Protein AF-A0A8J5V230-F1 (afdb_monomer_lite)

Organism: Zizania palustris (NCBI:txid103762)

Secondary structure (DSSP, 8-state):
-TTT-SS--GGG----TT--HHHHHHHHHHHHHHHH-PPPPSSSTTSBTTTS--SSSS-HHHH-HHHHHHBS-SS-BHHHHHHTTTTT--BSS-HHHHHHHHHHHTTPPPPTHHHHTTT--TT-----

Structure (mmCIF, N/CA/C/O backbone):
data_AF-A0A8J5V230-F1
#
_entry.id   AF-A0A8J5V230-F1
#
loop_
_atom_site.group_PDB
_atom_site.id
_atom_site.type_symbol
_atom_site.label_atom_id
_atom_site.label_alt_id
_atom_site.label_comp_id
_atom_site.label_asym_id
_atom_site.label_entity_id
_atom_site.label_seq_id
_atom_site.pdbx_PDB_ins_code
_atom_site.Cartn_x
_atom_site.Cartn_y
_atom_site.Cartn_z
_atom_site.occupancy
_atom_site.B_iso_or_equiv
_atom_site.auth_seq_id
_atom_site.auth_comp_id
_atom_site.auth_asym_id
_atom_site.auth_atom_id
_atom_site.pdbx_PDB_model_num
ATOM 1 N N . MET A 1 1 ? -13.795 0.831 17.280 1.00 58.94 1 MET A N 1
ATOM 2 C CA . MET A 1 1 ? -12.610 0.844 16.376 1.00 58.94 1 MET A CA 1
ATOM 3 C C . MET A 1 1 ? -12.218 2.211 15.798 1.00 58.94 1 MET A C 1
ATOM 5 O O . MET A 1 1 ? -11.052 2.371 15.456 1.00 58.94 1 MET A O 1
ATOM 9 N N . LYS A 1 2 ? -13.110 3.218 15.716 1.00 64.12 2 LYS A N 1
ATOM 10 C CA . LYS A 1 2 ? -12.777 4.550 15.156 1.00 64.12 2 LYS A CA 1
ATOM 11 C C . LYS A 1 2 ? -11.608 5.278 15.851 1.00 64.12 2 LYS A C 1
ATOM 13 O O . LYS A 1 2 ? -11.046 6.180 15.251 1.00 64.12 2 LYS A O 1
ATOM 18 N N . LYS A 1 3 ? -11.225 4.902 17.080 1.00 76.75 3 LYS A N 1
ATOM 19 C CA . LYS A 1 3 ? -10.078 5.488 17.800 1.00 76.75 3 LYS A CA 1
ATOM 20 C C . LYS A 1 3 ? -8.733 5.213 17.107 1.00 76.75 3 LYS A C 1
ATOM 22 O O . LYS A 1 3 ? -7.945 6.138 16.964 1.00 76.75 3 LYS A O 1
ATOM 27 N N . TYR A 1 4 ? -8.515 3.983 16.632 1.00 77.69 4 TYR A N 1
ATOM 28 C CA . TYR A 1 4 ? -7.216 3.529 16.106 1.00 77.69 4 TYR A CA 1
ATOM 29 C C . TYR A 1 4 ? -7.180 3.389 14.572 1.00 77.69 4 TYR A C 1
ATOM 31 O O . TYR A 1 4 ? -6.126 3.517 13.957 1.00 77.69 4 TYR A O 1
ATOM 39 N N . VAL A 1 5 ? -8.343 3.187 13.938 1.00 75.56 5 VAL A N 1
ATOM 40 C CA . VAL A 1 5 ? -8.481 2.860 12.502 1.00 75.56 5 VAL A CA 1
ATOM 41 C C . VAL A 1 5 ? -9.077 4.036 11.709 1.00 75.56 5 VAL A C 1
ATOM 43 O O . VAL A 1 5 ? -10.008 3.868 10.920 1.00 75.56 5 VAL A O 1
ATOM 46 N N . LYS A 1 6 ? -8.630 5.272 11.963 1.00 74.12 6 LYS A N 1
ATOM 47 C CA . LYS A 1 6 ? -9.143 6.446 11.228 1.00 74.12 6 LYS A CA 1
ATOM 48 C C . LYS A 1 6 ? -8.548 6.486 9.822 1.00 74.12 6 LYS A C 1
ATOM 50 O O . LYS A 1 6 ? -7.352 6.719 9.706 1.00 74.12 6 LYS A O 1
ATOM 55 N N . ASN A 1 7 ? -9.380 6.264 8.799 1.00 73.25 7 ASN A N 1
ATOM 56 C CA . ASN A 1 7 ? -9.068 6.378 7.360 1.00 73.25 7 ASN A CA 1
ATOM 57 C C . ASN A 1 7 ? -7.738 5.743 6.924 1.00 73.25 7 ASN A C 1
ATOM 59 O O . ASN A 1 7 ? -7.086 6.216 6.001 1.00 73.25 7 ASN A O 1
ATOM 63 N N . LYS A 1 8 ? -7.332 4.674 7.608 1.00 81.94 8 LYS A N 1
ATOM 64 C CA . LYS A 1 8 ? -6.093 3.952 7.342 1.00 81.94 8 LYS A CA 1
ATOM 65 C C . LYS A 1 8 ? -6.409 2.523 6.966 1.00 81.94 8 LYS A C 1
ATOM 67 O O . LYS A 1 8 ? -7.303 1.899 7.544 1.00 81.94 8 LYS A O 1
ATOM 72 N N . THR A 1 9 ? -5.637 2.012 6.023 1.00 84.56 9 THR A N 1
ATOM 73 C CA . THR A 1 9 ? -5.592 0.584 5.716 1.00 84.56 9 THR A CA 1
ATOM 74 C C . THR A 1 9 ? -4.911 -0.170 6.849 1.00 84.56 9 THR A C 1
ATOM 76 O O . THR A 1 9 ? -4.144 0.404 7.630 1.00 84.56 9 THR A O 1
ATOM 79 N N . LEU A 1 10 ? -5.147 -1.480 6.924 1.00 83.56 10 LEU A N 1
ATOM 80 C CA . LEU A 1 10 ? -4.450 -2.332 7.883 1.00 83.56 10 LEU A CA 1
ATOM 81 C C . LEU A 1 10 ? -2.932 -2.218 7.739 1.00 83.56 10 LEU A C 1
ATOM 83 O O . LEU A 1 10 ? -2.231 -2.122 8.746 1.00 83.56 10 LEU A O 1
ATOM 87 N N . ALA A 1 11 ? -2.428 -2.127 6.508 1.00 84.81 11 ALA A N 1
ATOM 88 C CA . ALA A 1 11 ? -1.014 -1.923 6.228 1.00 84.81 11 ALA A CA 1
ATOM 89 C C . ALA A 1 11 ? -0.434 -0.648 6.871 1.00 84.81 11 ALA A C 1
ATOM 91 O O . ALA A 1 11 ? 0.679 -0.700 7.390 1.00 84.81 11 ALA A O 1
ATOM 92 N N . GLN A 1 12 ? -1.196 0.447 6.930 1.00 86.06 12 GLN A N 1
ATOM 93 C CA . GLN A 1 12 ? -0.759 1.753 7.453 1.00 86.06 12 GLN A CA 1
ATOM 94 C C . GLN A 1 12 ? -0.892 1.915 8.975 1.00 86.06 12 GLN A C 1
ATOM 96 O O . GLN A 1 12 ? -0.462 2.928 9.528 1.00 86.06 12 GLN A O 1
ATOM 101 N N . MET A 1 13 ? -1.548 0.977 9.662 1.00 85.88 13 MET A N 1
ATOM 102 C CA . MET A 1 13 ? -1.729 1.066 11.112 1.00 85.88 13 MET A CA 1
ATOM 103 C C . MET A 1 13 ? -0.440 0.747 11.861 1.00 85.88 13 MET A C 1
ATOM 105 O O . MET A 1 13 ? 0.209 -0.247 11.560 1.00 85.88 13 MET A O 1
ATOM 109 N N . ASP A 1 14 ? -0.103 1.552 12.858 1.00 85.38 14 ASP A N 1
ATOM 110 C CA . ASP A 1 14 ? 1.028 1.297 13.746 1.00 85.38 14 ASP A CA 1
ATOM 111 C C . ASP A 1 14 ? 0.657 1.707 15.173 1.00 85.38 14 ASP A C 1
ATOM 113 O O . ASP A 1 14 ? -0.327 2.428 15.386 1.00 85.38 14 ASP A O 1
ATOM 117 N N . SER A 1 15 ? 1.425 1.224 16.142 1.00 86.44 15 SER A N 1
ATOM 118 C CA . SER A 1 15 ? 1.325 1.645 17.532 1.00 86.44 15 SER A CA 1
ATOM 119 C C . SER A 1 15 ? 2.056 2.966 17.758 1.00 86.44 15 SER A C 1
ATOM 121 O O . SER A 1 15 ? 3.088 3.240 17.148 1.00 86.44 15 SER A O 1
ATOM 123 N N . LYS A 1 16 ? 1.519 3.791 18.649 1.00 85.81 16 LYS A N 1
ATOM 124 C CA . LYS A 1 16 ? 2.075 5.082 19.050 1.00 85.81 16 LYS A CA 1
ATOM 125 C C . LYS A 1 16 ? 2.247 5.155 20.562 1.00 85.81 16 LYS A C 1
ATOM 127 O O . LYS A 1 16 ? 1.613 4.418 21.321 1.00 85.81 16 LYS A O 1
ATOM 132 N N . ASN A 1 17 ? 3.076 6.094 21.007 1.00 81.00 17 ASN A N 1
ATOM 133 C CA . ASN A 1 17 ? 3.188 6.425 22.425 1.00 81.00 17 ASN A CA 1
ATOM 134 C C . ASN A 1 17 ? 1.825 6.913 22.945 1.00 81.00 17 ASN A C 1
ATOM 136 O O . ASN A 1 17 ? 1.182 7.749 22.313 1.00 81.00 17 ASN A O 1
ATOM 140 N N . GLY A 1 18 ? 1.373 6.348 24.068 1.00 83.75 18 GLY A N 1
ATOM 141 C CA . GLY A 1 18 ? 0.041 6.603 24.632 1.00 83.75 18 GLY A CA 1
ATOM 142 C C . GLY A 1 18 ? -1.076 5.674 24.131 1.00 83.75 18 GLY A C 1
ATOM 143 O O . GLY A 1 18 ? -2.202 5.767 24.622 1.00 83.75 18 GLY A O 1
ATOM 144 N N . ASP A 1 19 ? -0.799 4.750 23.203 1.00 88.31 19 ASP A N 1
ATOM 145 C CA . ASP A 1 19 ? -1.764 3.704 22.852 1.00 88.31 19 ASP A 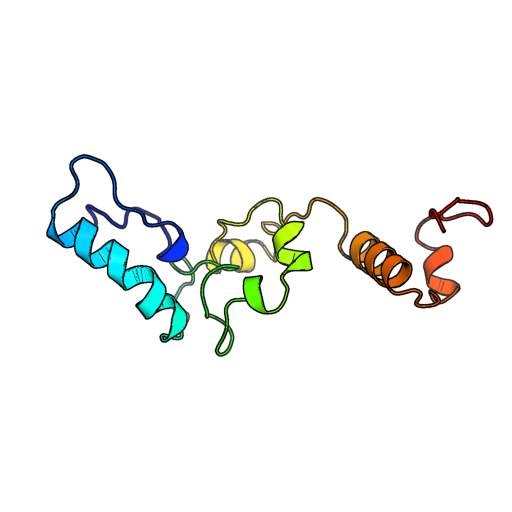CA 1
ATOM 146 C C . ASP A 1 19 ? -1.931 2.680 23.982 1.00 88.31 19 ASP A C 1
ATOM 148 O O . ASP A 1 19 ? -1.018 2.416 24.768 1.00 88.31 19 ASP A O 1
ATOM 152 N N . SER A 1 20 ? -3.112 2.055 24.039 1.00 91.19 20 SER A N 1
ATOM 153 C CA . SER A 1 20 ? -3.398 1.036 25.048 1.00 91.19 20 SER A CA 1
ATOM 154 C C . SER A 1 20 ? -2.480 -0.175 24.879 1.00 91.19 20 SER A C 1
ATOM 156 O O . SER A 1 20 ? -2.106 -0.543 23.762 1.00 91.19 20 SER A O 1
ATOM 158 N N . GLN A 1 21 ? -2.157 -0.840 25.991 1.00 91.12 21 GLN A N 1
ATOM 159 C CA . GLN A 1 21 ? -1.346 -2.064 25.974 1.00 91.12 21 GLN A CA 1
ATOM 160 C C . GLN A 1 21 ? -1.949 -3.126 25.040 1.00 91.12 21 GLN A C 1
ATOM 162 O O . GLN A 1 21 ? -1.229 -3.750 24.262 1.00 91.12 21 GLN A O 1
ATOM 167 N N . PHE A 1 22 ? -3.282 -3.235 25.028 1.00 89.62 22 PHE A N 1
ATOM 168 C CA . PHE A 1 22 ? -4.024 -4.079 24.094 1.00 89.62 22 PHE A CA 1
ATOM 169 C C . PHE A 1 22 ? -3.753 -3.731 22.621 1.00 89.62 22 PHE A C 1
ATOM 171 O O . PHE A 1 22 ? -3.476 -4.622 21.821 1.00 89.62 22 PHE A O 1
ATOM 178 N N . TRP A 1 23 ? -3.790 -2.448 22.240 1.00 89.88 23 TRP A N 1
ATOM 179 C CA . TRP A 1 23 ? -3.535 -2.045 20.853 1.00 89.88 23 TRP A CA 1
ATOM 180 C C . TRP A 1 23 ? -2.096 -2.339 20.430 1.00 89.88 23 TRP A C 1
ATOM 182 O O . TRP A 1 23 ? -1.859 -2.851 19.337 1.00 89.88 23 TRP A O 1
ATOM 192 N N . ARG A 1 24 ? -1.133 -2.085 21.321 1.00 90.19 24 ARG A N 1
ATOM 193 C CA . ARG A 1 24 ? 0.281 -2.409 21.086 1.00 90.19 24 ARG A CA 1
ATOM 194 C C . ARG A 1 24 ? 0.475 -3.907 20.868 1.00 90.19 24 ARG A C 1
ATOM 196 O O . ARG A 1 24 ? 1.189 -4.300 19.950 1.00 90.19 24 ARG A O 1
ATOM 203 N N . PHE A 1 25 ? -0.187 -4.739 21.669 1.00 91.62 25 PHE A N 1
ATOM 204 C CA . PHE A 1 25 ? -0.182 -6.187 21.484 1.00 91.62 25 PHE A CA 1
ATOM 205 C C . PHE A 1 25 ? -0.807 -6.595 20.143 1.00 91.62 25 PHE A C 1
ATOM 207 O O . PHE A 1 25 ? -0.203 -7.350 19.386 1.00 91.62 25 PHE A O 1
ATOM 214 N N . LEU A 1 26 ? -1.959 -6.026 19.786 1.00 90.88 26 LEU A N 1
ATOM 215 C CA . LEU A 1 2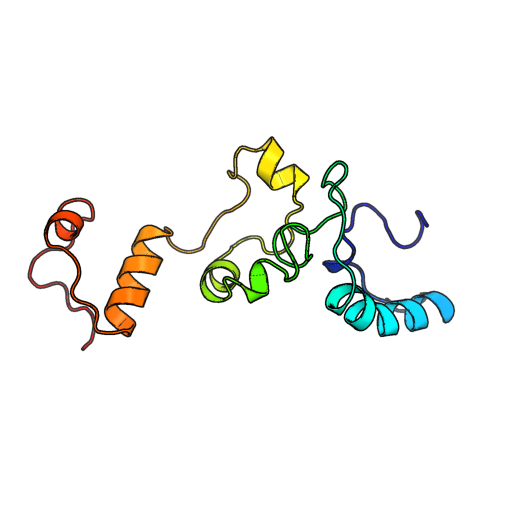6 ? -2.606 -6.298 18.503 1.00 90.88 26 LEU A CA 1
ATOM 216 C C . LEU A 1 26 ? -1.712 -5.922 17.307 1.00 90.88 26 LEU A C 1
ATOM 218 O O . LEU A 1 26 ? -1.649 -6.660 16.323 1.00 90.88 26 LEU A O 1
ATOM 222 N N . MET A 1 27 ? -0.968 -4.815 17.391 1.00 91.25 27 MET A N 1
ATOM 223 C CA . MET A 1 27 ? -0.011 -4.420 16.350 1.00 91.25 27 MET A CA 1
ATOM 224 C C . MET A 1 27 ? 1.169 -5.391 16.214 1.00 91.25 27 MET A C 1
ATOM 226 O O . MET A 1 27 ? 1.683 -5.541 15.108 1.00 91.25 27 MET A O 1
ATOM 230 N N . LYS A 1 28 ? 1.540 -6.133 17.266 1.00 90.25 28 LYS A N 1
ATOM 231 C CA . LYS A 1 28 ? 2.517 -7.234 17.152 1.00 90.25 28 LYS A CA 1
ATOM 232 C C . LYS A 1 28 ? 1.969 -8.432 16.371 1.00 90.25 28 LYS A C 1
ATOM 234 O O . LYS A 1 28 ? 2.738 -9.120 15.710 1.00 90.25 28 LYS A O 1
ATOM 239 N N . ILE A 1 29 ? 0.656 -8.670 16.410 1.00 89.94 29 ILE A N 1
ATOM 240 C CA . ILE A 1 29 ? -0.006 -9.769 15.681 1.00 89.94 29 ILE A CA 1
ATOM 241 C C . ILE A 1 29 ? -0.268 -9.400 14.213 1.00 89.94 29 ILE A C 1
ATOM 243 O O . ILE A 1 29 ? -0.311 -10.274 13.345 1.00 89.94 29 ILE A O 1
ATOM 247 N N . LYS A 1 30 ? -0.401 -8.105 13.901 1.00 89.31 30 LYS A N 1
ATOM 248 C CA . LYS A 1 30 ? -0.688 -7.593 12.550 1.00 89.31 30 LYS A CA 1
ATOM 249 C C . LYS A 1 30 ? 0.152 -8.243 11.426 1.00 89.31 30 LYS A C 1
ATOM 251 O O . LYS A 1 30 ? -0.449 -8.571 10.400 1.00 89.31 30 LYS A O 1
ATOM 256 N N . PRO A 1 31 ? 1.484 -8.438 11.541 1.00 87.06 31 PRO A N 1
ATOM 257 C CA . PRO A 1 31 ? 2.274 -9.074 10.483 1.00 87.06 31 PRO A CA 1
ATOM 258 C C . PRO A 1 31 ? 1.858 -10.523 10.205 1.00 87.06 31 PRO A C 1
ATOM 260 O O . PRO A 1 31 ? 1.800 -10.919 9.044 1.00 87.06 31 PRO A O 1
ATOM 263 N N . LEU A 1 32 ? 1.520 -11.293 11.248 1.00 87.06 32 LEU A N 1
ATOM 264 C CA . LEU A 1 32 ? 1.043 -12.673 11.111 1.00 87.06 32 LEU A CA 1
ATOM 265 C C . LEU A 1 32 ? -0.309 -12.701 10.402 1.00 87.06 32 LEU A C 1
ATOM 267 O O . LEU A 1 32 ? -0.463 -13.399 9.404 1.00 8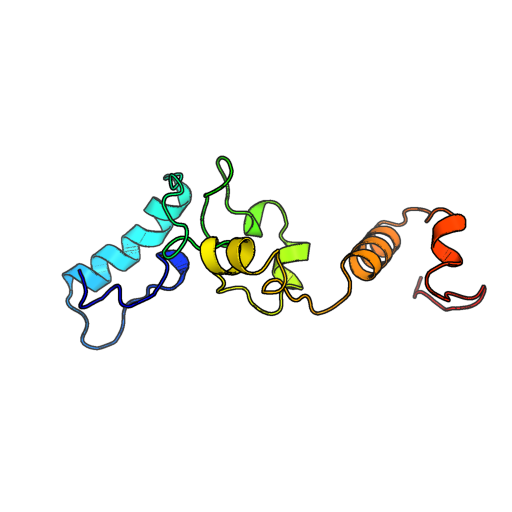7.06 32 LEU A O 1
ATOM 271 N N . TYR A 1 33 ? -1.252 -11.867 10.844 1.00 85.62 33 TYR A N 1
ATOM 272 C CA . TYR A 1 33 ? -2.555 -11.748 10.192 1.00 85.62 33 TYR A CA 1
ATOM 273 C C . TYR A 1 33 ? -2.410 -11.414 8.699 1.00 85.62 33 TYR A C 1
ATOM 275 O O . TYR A 1 33 ? -2.985 -12.083 7.851 1.00 85.62 33 TYR A O 1
ATOM 283 N N . ARG A 1 34 ? -1.572 -10.430 8.348 1.00 83.94 34 ARG A N 1
ATOM 284 C CA . ARG A 1 34 ? -1.360 -10.032 6.943 1.00 83.94 34 ARG A CA 1
ATOM 285 C C . ARG A 1 34 ? -0.650 -11.093 6.102 1.00 83.94 34 ARG A C 1
ATOM 287 O O . ARG A 1 34 ? -0.783 -11.074 4.884 1.00 83.94 34 ARG A O 1
ATOM 294 N N . LYS A 1 35 ? 0.115 -11.991 6.726 1.00 81.31 35 LYS A N 1
ATOM 295 C CA . LYS A 1 35 ? 0.803 -13.087 6.035 1.00 81.31 35 LYS A CA 1
ATOM 296 C C . LYS A 1 35 ? -0.139 -14.248 5.713 1.00 81.31 35 LYS A C 1
ATOM 298 O O . LYS A 1 35 ? 0.029 -14.870 4.670 1.00 81.31 35 LYS A O 1
ATOM 303 N N . PHE A 1 36 ? -1.091 -14.541 6.598 1.00 81.75 36 PHE A N 1
ATOM 304 C CA . PHE A 1 36 ? -1.925 -15.744 6.507 1.00 81.75 36 PHE A CA 1
ATOM 305 C C . PHE A 1 36 ? -3.372 -15.482 6.083 1.00 81.75 36 PHE A C 1
ATOM 307 O O . PHE A 1 36 ? -4.067 -16.420 5.701 1.00 81.75 36 PHE A O 1
ATOM 314 N N . CYS A 1 37 ? -3.837 -14.233 6.113 1.00 81.44 37 CYS A N 1
ATOM 315 C CA . CYS A 1 37 ? -5.199 -13.887 5.726 1.00 81.44 37 CYS A CA 1
ATOM 316 C C . CYS A 1 37 ? -5.241 -13.205 4.355 1.00 81.44 37 CYS A C 1
ATOM 318 O O . CYS A 1 37 ? -4.537 -12.226 4.103 1.00 81.44 37 CYS A O 1
ATOM 320 N N . VAL A 1 38 ? -6.132 -13.694 3.491 1.00 76.56 38 VAL A N 1
ATOM 321 C CA . VAL A 1 38 ? -6.513 -13.024 2.243 1.00 76.56 38 VAL A CA 1
ATOM 322 C C . VAL A 1 38 ? -7.697 -12.113 2.539 1.00 76.56 38 VAL A C 1
ATOM 324 O O . VAL A 1 38 ? -8.689 -12.537 3.135 1.00 76.56 38 VAL A O 1
ATOM 327 N N . LEU A 1 39 ? -7.596 -10.846 2.148 1.00 79.56 39 LEU A N 1
ATOM 328 C CA . LEU A 1 39 ? -8.669 -9.885 2.359 1.00 79.56 39 LEU A CA 1
ATOM 329 C C . LEU A 1 39 ? -9.657 -9.971 1.199 1.00 79.56 39 LEU A C 1
ATOM 331 O O . LEU A 1 39 ? -9.320 -9.653 0.061 1.00 79.56 39 LEU A O 1
ATOM 335 N N . LYS A 1 40 ? -10.906 -10.339 1.499 1.00 79.81 40 LYS A N 1
ATOM 336 C CA . LYS A 1 40 ? -11.999 -10.205 0.534 1.00 79.81 40 LYS A CA 1
ATOM 337 C C . LYS A 1 40 ? -12.269 -8.720 0.302 1.00 79.81 40 LYS A C 1
ATOM 339 O O . LYS A 1 40 ? -12.571 -7.977 1.238 1.00 79.81 40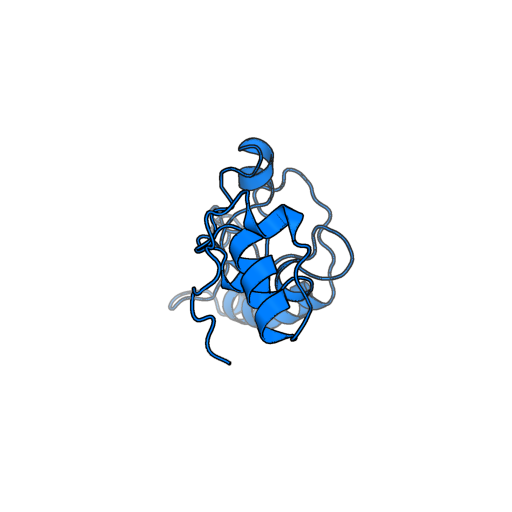 LYS A O 1
ATOM 344 N N . ILE A 1 41 ? -12.136 -8.287 -0.945 1.00 78.38 41 ILE A N 1
ATOM 345 C CA . ILE A 1 41 ? -12.360 -6.896 -1.335 1.00 78.38 41 ILE A CA 1
ATOM 346 C C . ILE A 1 41 ? -13.847 -6.581 -1.191 1.00 78.38 41 ILE A C 1
ATOM 348 O O . ILE A 1 41 ? -14.686 -7.198 -1.840 1.00 78.38 41 ILE A O 1
ATOM 352 N N . GLY A 1 42 ? -14.161 -5.634 -0.307 1.00 82.69 42 GLY A N 1
ATOM 353 C CA . GLY A 1 42 ? -15.446 -4.937 -0.299 1.00 82.69 42 GLY A CA 1
ATOM 354 C C . GLY A 1 42 ? -15.349 -3.676 -1.156 1.00 82.69 42 GLY A C 1
ATOM 355 O O . GLY A 1 42 ? -14.979 -3.726 -2.319 1.00 82.69 42 GLY A O 1
ATOM 356 N N . ASN A 1 43 ? -15.570 -2.509 -0.552 1.00 83.69 43 ASN A N 1
ATOM 357 C CA . ASN A 1 43 ? -15.446 -1.216 -1.238 1.00 83.69 43 ASN A CA 1
ATOM 358 C C . ASN A 1 43 ? -14.000 -0.724 -1.457 1.00 83.69 43 ASN A C 1
ATOM 360 O O . ASN A 1 43 ? -13.814 0.433 -1.807 1.00 83.69 43 ASN A O 1
ATOM 364 N N . GLY A 1 44 ? -12.976 -1.524 -1.142 1.00 86.19 44 GLY A N 1
ATOM 365 C CA . GLY A 1 44 ? -11.559 -1.189 -1.355 1.00 86.19 44 GLY A CA 1
ATOM 366 C C . GLY A 1 44 ? -10.964 -0.048 -0.508 1.00 86.19 44 GLY A C 1
ATOM 367 O O . GLY A 1 44 ? -9.743 0.084 -0.460 1.00 86.19 44 GLY A O 1
ATOM 368 N N . LYS A 1 45 ? -11.766 0.748 0.216 1.00 88.69 45 LYS A N 1
ATOM 369 C CA . LYS A 1 45 ? -11.314 1.967 0.930 1.00 88.69 45 LYS A CA 1
ATOM 370 C C . LYS A 1 45 ? -10.409 1.704 2.138 1.00 88.69 45 LYS A C 1
ATOM 372 O O . LYS A 1 45 ? -9.771 2.619 2.647 1.00 88.69 45 LYS A O 1
ATOM 377 N N . LYS A 1 46 ? -10.372 0.468 2.643 1.00 87.56 46 LYS A N 1
ATOM 378 C CA . LYS A 1 46 ? -9.536 0.052 3.791 1.00 87.56 46 LYS A CA 1
ATOM 379 C C . LYS A 1 46 ? -8.505 -1.016 3.432 1.00 87.56 46 LYS A C 1
ATOM 381 O O . LYS A 1 46 ? -7.868 -1.573 4.325 1.00 87.56 46 LYS A O 1
ATOM 386 N N . THR A 1 47 ? -8.324 -1.261 2.142 1.00 89.81 47 THR A N 1
ATOM 387 C CA . THR A 1 47 ? -7.432 -2.287 1.613 1.00 89.81 47 THR A CA 1
ATOM 388 C C . THR A 1 47 ? -6.316 -1.597 0.848 1.00 89.81 47 THR A C 1
ATOM 390 O O . THR A 1 47 ? -6.587 -0.812 -0.059 1.00 89.81 47 THR A O 1
ATOM 393 N N . SER A 1 48 ? -5.065 -1.841 1.228 1.00 91.69 48 SER A N 1
ATOM 394 C CA . SER A 1 48 ? -3.912 -1.291 0.518 1.00 91.69 48 SER A CA 1
ATOM 395 C C . SER A 1 48 ? -3.720 -2.004 -0.814 1.00 91.69 48 SER A C 1
ATOM 397 O O . SER A 1 48 ? -3.677 -3.231 -0.860 1.00 91.69 48 SER A O 1
ATOM 399 N N . PHE A 1 49 ? -3.534 -1.235 -1.885 1.00 91.56 49 PHE A N 1
ATOM 400 C CA . PHE A 1 49 ? -3.296 -1.789 -3.216 1.00 91.56 49 PHE A CA 1
ATOM 401 C C . PHE A 1 49 ? -2.008 -2.626 -3.274 1.00 91.56 49 PHE A C 1
ATOM 403 O O . PHE A 1 49 ? -1.983 -3.714 -3.838 1.00 91.56 49 PHE A O 1
ATOM 410 N N . TRP A 1 50 ? -0.926 -2.143 -2.666 1.00 92.69 50 TRP A N 1
ATOM 411 C CA . TRP A 1 50 ? 0.374 -2.814 -2.738 1.00 92.69 50 TRP A CA 1
ATOM 412 C C . TRP A 1 50 ? 0.572 -3.858 -1.650 1.00 92.69 50 TRP A C 1
ATOM 414 O O . TRP A 1 50 ? 1.157 -4.917 -1.880 1.00 92.69 50 TRP A O 1
ATOM 424 N N . LEU A 1 51 ? 0.144 -3.513 -0.441 1.00 91.31 51 LEU A N 1
ATOM 425 C CA . LEU A 1 51 ? 0.624 -4.152 0.772 1.00 91.31 51 LEU A CA 1
ATOM 426 C C . LEU A 1 51 ? -0.321 -5.245 1.275 1.00 91.31 51 LEU A C 1
ATOM 428 O O . LEU A 1 51 ? 0.110 -6.094 2.052 1.00 91.31 51 LEU A O 1
ATOM 432 N N . ASP A 1 52 ? -1.574 -5.266 0.838 1.00 90.31 52 ASP A N 1
ATOM 433 C CA . ASP A 1 52 ? -2.535 -6.273 1.268 1.00 90.31 52 ASP A CA 1
ATOM 434 C C . ASP A 1 52 ? -2.747 -7.357 0.194 1.00 90.31 52 ASP A C 1
ATOM 436 O O . ASP A 1 52 ? -2.663 -7.093 -1.005 1.00 90.31 52 ASP A O 1
ATOM 440 N N . SER A 1 53 ? -3.017 -8.596 0.618 1.00 88.50 53 SER A N 1
ATOM 441 C CA . SER A 1 53 ? -3.398 -9.700 -0.277 1.00 88.50 53 SER A CA 1
ATOM 442 C C . SER A 1 53 ? -4.876 -9.575 -0.635 1.00 88.50 53 SER A C 1
ATOM 444 O O . SER A 1 53 ? -5.725 -10.218 -0.020 1.00 88.50 53 SER A O 1
ATOM 446 N N . TRP A 1 54 ? -5.184 -8.679 -1.569 1.00 87.81 54 TRP A N 1
ATOM 447 C CA . TRP A 1 54 ? -6.549 -8.465 -2.055 1.00 87.81 54 TRP A CA 1
ATOM 448 C C . TRP A 1 54 ? -6.811 -9.219 -3.364 1.00 87.81 54 TRP A C 1
ATOM 450 O O . TRP A 1 54 ? -7.904 -9.738 -3.562 1.00 87.81 54 TRP A O 1
ATOM 460 N N . ILE A 1 55 ? -5.787 -9.380 -4.208 1.00 85.81 55 ILE A N 1
ATOM 461 C CA . ILE A 1 55 ? -5.836 -10.212 -5.413 1.00 85.81 55 I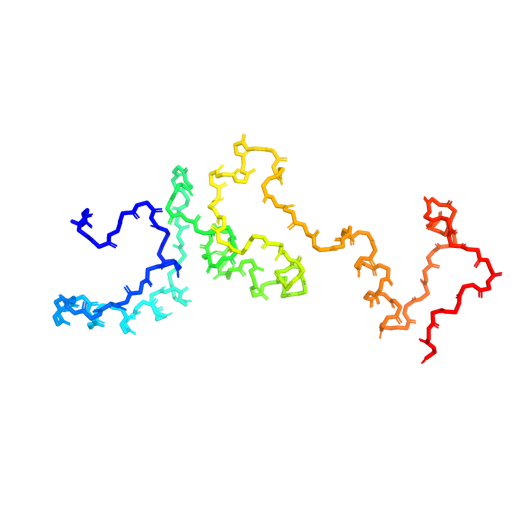LE A CA 1
ATOM 462 C C . ILE A 1 55 ? -4.929 -11.442 -5.261 1.00 85.81 55 ILE A C 1
ATOM 464 O O . ILE A 1 55 ? -3.703 -11.345 -5.219 1.00 85.81 55 ILE A O 1
ATOM 468 N N . GLY A 1 56 ? -5.543 -12.622 -5.163 1.00 84.31 56 GLY A N 1
ATOM 469 C CA . GLY A 1 56 ? -4.834 -13.880 -4.915 1.00 84.31 56 GLY A CA 1
ATOM 470 C C . GLY A 1 56 ? -4.271 -14.002 -3.492 1.00 84.31 56 GLY A C 1
ATOM 471 O O . GLY A 1 56 ? -4.708 -13.330 -2.563 1.00 84.31 56 GLY A O 1
ATOM 472 N N . ALA A 1 57 ? -3.297 -14.899 -3.313 1.00 83.69 57 ALA A N 1
ATOM 473 C CA . ALA A 1 57 ? -2.799 -15.280 -1.986 1.00 83.69 57 ALA A CA 1
ATOM 474 C C . ALA A 1 57 ? -1.692 -14.369 -1.419 1.00 83.69 57 ALA A C 1
ATOM 476 O O . ALA A 1 57 ? -1.397 -14.432 -0.226 1.00 83.69 57 ALA A O 1
ATOM 477 N N . ARG A 1 58 ? -1.038 -13.549 -2.252 1.00 86.50 58 ARG A N 1
ATOM 478 C CA . ARG A 1 58 ? 0.115 -12.722 -1.853 1.00 86.50 58 ARG A CA 1
ATOM 479 C C . ARG A 1 58 ? -0.104 -11.251 -2.218 1.00 86.50 58 ARG A C 1
ATOM 481 O O . ARG A 1 58 ? -0.720 -10.990 -3.250 1.00 86.50 58 ARG A O 1
ATOM 488 N N . PRO A 1 59 ? 0.460 -10.297 -1.455 1.00 89.75 59 PRO A N 1
ATOM 489 C CA . PRO A 1 59 ? 0.373 -8.883 -1.801 1.00 89.75 59 PRO A CA 1
ATOM 490 C C . PRO A 1 59 ? 1.083 -8.575 -3.120 1.00 89.75 59 PRO A C 1
ATOM 492 O O . PRO A 1 59 ? 2.115 -9.179 -3.439 1.00 89.75 59 PRO A O 1
ATOM 495 N N . LEU A 1 60 ? 0.592 -7.572 -3.849 1.00 89.75 60 LEU A N 1
ATOM 496 C CA . LEU A 1 60 ? 1.191 -7.146 -5.117 1.00 89.75 60 LEU A CA 1
ATOM 497 C C . LEU A 1 60 ? 2.639 -6.670 -4.957 1.00 89.75 60 LEU A C 1
ATOM 499 O O . LEU A 1 60 ? 3.452 -6.935 -5.835 1.00 89.75 60 LEU A O 1
ATOM 503 N N . ALA A 1 61 ? 2.993 -6.058 -3.823 1.00 90.19 61 ALA A N 1
ATOM 504 C CA . ALA A 1 61 ? 4.371 -5.658 -3.531 1.00 90.19 61 ALA A CA 1
ATOM 505 C C . ALA A 1 61 ? 5.349 -6.842 -3.459 1.00 90.19 61 ALA A C 1
ATOM 507 O O . ALA A 1 61 ? 6.527 -6.680 -3.755 1.00 90.19 61 ALA A O 1
ATOM 508 N N . HIS A 1 62 ? 4.875 -8.033 -3.078 1.00 89.25 62 HIS A N 1
ATOM 509 C CA . HIS A 1 62 ? 5.696 -9.245 -3.077 1.00 89.25 62 HIS A CA 1
ATOM 510 C C . HIS A 1 62 ? 5.750 -9.864 -4.478 1.00 89.25 62 HIS A C 1
ATOM 512 O O . HIS A 1 62 ? 6.801 -10.318 -4.912 1.00 89.25 62 HIS A O 1
ATOM 518 N N . LYS A 1 63 ? 4.631 -9.868 -5.211 1.00 88.44 63 LYS A N 1
ATOM 519 C CA . LYS A 1 63 ? 4.590 -10.428 -6.570 1.00 88.44 63 LYS A CA 1
ATOM 520 C C . LYS A 1 63 ? 5.378 -9.583 -7.583 1.00 88.44 63 LYS A C 1
ATOM 522 O O . LYS A 1 63 ? 5.981 -10.142 -8.491 1.00 88.44 63 LYS A O 1
ATOM 527 N N . TYR A 1 64 ? 5.391 -8.262 -7.408 1.00 87.12 64 TYR A N 1
ATOM 528 C CA . TYR A 1 64 ? 6.033 -7.295 -8.301 1.00 87.12 64 TYR A CA 1
ATOM 529 C C . TYR A 1 64 ? 6.913 -6.307 -7.507 1.00 87.12 64 TYR A C 1
ATOM 531 O O . TYR A 1 64 ? 6.583 -5.119 -7.414 1.00 87.12 64 TYR A O 1
ATOM 539 N N . PRO A 1 65 ? 8.031 -6.772 -6.916 1.00 87.81 65 PRO A N 1
ATOM 540 C CA . PRO A 1 65 ? 8.862 -5.954 -6.029 1.00 87.81 65 PRO A CA 1
ATOM 541 C C . PRO A 1 65 ? 9.497 -4.760 -6.750 1.00 87.81 65 PRO A C 1
ATOM 543 O O . PRO A 1 65 ? 9.527 -3.661 -6.197 1.00 87.81 65 PRO A O 1
ATOM 546 N N . ASP A 1 66 ? 9.920 -4.941 -8.004 1.00 83.25 66 ASP A N 1
ATOM 547 C CA . ASP A 1 66 ? 10.504 -3.873 -8.823 1.00 83.25 66 ASP A CA 1
ATOM 548 C C . ASP A 1 66 ? 9.490 -2.756 -9.095 1.00 83.25 66 ASP A C 1
ATOM 550 O O . ASP A 1 66 ? 9.796 -1.572 -8.945 1.00 83.25 66 ASP A O 1
ATOM 554 N N . LEU A 1 67 ? 8.250 -3.131 -9.425 1.00 85.44 67 LEU A N 1
ATOM 555 C CA . LEU A 1 67 ? 7.174 -2.180 -9.695 1.00 85.44 67 LEU A CA 1
ATOM 556 C C . LEU A 1 67 ? 6.791 -1.400 -8.430 1.00 85.44 67 LEU A C 1
ATOM 558 O O . LEU A 1 67 ? 6.625 -0.180 -8.461 1.00 85.44 67 LEU A O 1
ATOM 562 N N . PHE A 1 68 ? 6.717 -2.089 -7.292 1.00 89.44 68 PHE A N 1
ATOM 563 C CA . PHE A 1 68 ? 6.494 -1.453 -5.998 1.00 89.44 68 PHE A CA 1
ATOM 564 C C . PHE A 1 68 ? 7.633 -0.500 -5.614 1.00 89.44 68 PHE A C 1
ATOM 566 O O . PHE A 1 68 ? 7.388 0.583 -5.073 1.00 89.44 68 PHE A O 1
ATOM 573 N N . TYR A 1 69 ? 8.883 -0.865 -5.907 1.00 87.00 69 TYR A N 1
ATOM 574 C CA . TYR A 1 69 ? 10.050 -0.036 -5.620 1.00 87.00 69 TYR A CA 1
ATOM 575 C C . TYR A 1 69 ? 9.952 1.325 -6.321 1.00 87.00 69 TYR A C 1
ATOM 577 O O . TYR A 1 69 ? 10.101 2.366 -5.663 1.00 87.00 69 TYR A O 1
ATOM 585 N N . ILE A 1 70 ? 9.604 1.324 -7.612 1.00 85.69 70 ILE A N 1
ATOM 586 C CA . ILE A 1 70 ? 9.455 2.545 -8.414 1.00 85.69 70 ILE A CA 1
ATOM 587 C C . ILE A 1 70 ? 8.125 3.279 -8.196 1.00 85.69 70 ILE A C 1
ATOM 589 O O . ILE A 1 70 ? 8.011 4.426 -8.623 1.00 85.69 70 ILE A O 1
ATOM 593 N N . ALA A 1 71 ? 7.141 2.690 -7.509 1.00 88.25 71 ALA A N 1
ATOM 594 C CA . ALA A 1 71 ? 5.889 3.371 -7.177 1.00 88.25 71 ALA A CA 1
ATOM 595 C C . ALA A 1 71 ? 6.144 4.603 -6.290 1.00 88.25 71 ALA A C 1
ATOM 597 O O . ALA A 1 71 ? 6.769 4.500 -5.224 1.00 88.25 71 ALA A O 1
ATOM 598 N N . LEU A 1 72 ? 5.633 5.762 -6.724 1.00 88.38 72 LEU A N 1
ATOM 599 C CA . LEU A 1 72 ? 5.708 7.029 -5.991 1.00 88.38 72 LEU A CA 1
ATOM 600 C C . LEU A 1 72 ? 4.842 6.980 -4.739 1.00 88.38 72 LEU A C 1
ATOM 602 O O . LEU A 1 72 ? 5.294 7.355 -3.660 1.00 88.38 72 LEU A O 1
ATOM 606 N N . ASN A 1 73 ? 3.617 6.469 -4.869 1.00 88.81 73 ASN A N 1
ATOM 607 C CA . ASN A 1 73 ? 2.723 6.289 -3.739 1.00 88.81 73 ASN A CA 1
ATOM 608 C C . ASN A 1 73 ? 2.519 4.801 -3.435 1.00 88.81 73 ASN A C 1
ATOM 610 O O . ASN A 1 73 ? 1.800 4.082 -4.126 1.00 88.81 73 ASN A O 1
ATOM 614 N N . LYS A 1 74 ? 3.160 4.348 -2.357 1.00 90.88 74 LYS A N 1
ATOM 615 C CA . LYS A 1 74 ? 3.054 2.976 -1.833 1.00 90.88 74 LYS A CA 1
ATOM 616 C C . LYS A 1 74 ? 1.838 2.784 -0.919 1.00 90.88 74 LYS A C 1
ATOM 618 O O . LYS A 1 74 ? 1.446 1.658 -0.630 1.00 90.88 74 LYS A O 1
ATOM 623 N N . ASN A 1 75 ? 1.237 3.888 -0.489 1.00 90.31 75 ASN A N 1
ATOM 624 C CA . ASN A 1 75 ? 0.203 3.968 0.533 1.00 90.31 75 ASN A CA 1
ATOM 625 C C . ASN A 1 75 ? -1.180 4.265 -0.069 1.00 90.31 75 ASN A C 1
ATOM 627 O O . ASN A 1 75 ? -2.000 4.901 0.586 1.00 90.31 75 ASN A O 1
ATOM 631 N N . VAL A 1 76 ? -1.439 3.806 -1.297 1.00 92.12 76 VAL A N 1
ATOM 632 C CA . VAL A 1 76 ? -2.745 3.945 -1.960 1.00 92.12 76 VAL A CA 1
ATOM 633 C C . VAL A 1 76 ? -3.678 2.794 -1.592 1.00 92.12 76 VAL A C 1
ATOM 635 O O . VAL A 1 76 ? -3.242 1.658 -1.352 1.00 92.12 76 VAL A O 1
ATOM 638 N N . THR A 1 77 ? -4.970 3.086 -1.561 1.00 92.81 77 THR A N 1
ATOM 639 C CA . THR A 1 77 ? -6.029 2.090 -1.394 1.00 92.81 77 THR A CA 1
ATOM 640 C C . THR A 1 77 ? -6.472 1.516 -2.736 1.00 92.81 77 THR A C 1
ATOM 642 O O . THR A 1 77 ? -6.269 2.126 -3.784 1.00 92.81 77 THR A O 1
ATOM 645 N N . VAL A 1 78 ? -7.102 0.342 -2.713 1.00 90.50 78 VAL A N 1
ATOM 646 C CA . VAL A 1 78 ? -7.686 -0.266 -3.920 1.00 90.50 78 VAL A CA 1
ATOM 647 C C . VAL A 1 78 ? -8.765 0.640 -4.515 1.00 90.50 78 VAL A C 1
ATOM 649 O O . VAL A 1 78 ? -8.783 0.838 -5.723 1.00 90.50 78 VAL A O 1
ATOM 652 N N . ALA A 1 79 ? -9.610 1.239 -3.668 1.00 91.69 79 ALA A N 1
ATOM 653 C CA . ALA A 1 79 ? -10.656 2.159 -4.118 1.00 91.69 79 ALA A CA 1
ATOM 654 C C . ALA A 1 79 ? -10.075 3.365 -4.860 1.00 91.69 79 ALA A C 1
ATOM 656 O O . ALA A 1 79 ? -10.473 3.643 -5.977 1.00 91.69 79 ALA A O 1
ATOM 657 N N . GLU A 1 80 ? -9.071 4.033 -4.284 1.00 91.00 80 GLU A N 1
ATOM 658 C CA . GLU A 1 80 ? -8.449 5.200 -4.922 1.00 91.00 80 GLU A CA 1
ATOM 659 C C . GLU A 1 80 ? -7.853 4.873 -6.290 1.00 91.00 80 GLU A C 1
ATOM 661 O O . GLU A 1 80 ? -7.885 5.716 -7.180 1.00 91.00 80 GLU A O 1
ATOM 666 N N . VAL A 1 81 ? -7.286 3.679 -6.460 1.00 89.75 81 VAL A N 1
ATOM 667 C CA . VAL A 1 81 ? -6.713 3.256 -7.740 1.00 89.75 81 VAL A CA 1
ATOM 668 C C . VAL A 1 81 ? -7.809 2.977 -8.762 1.00 89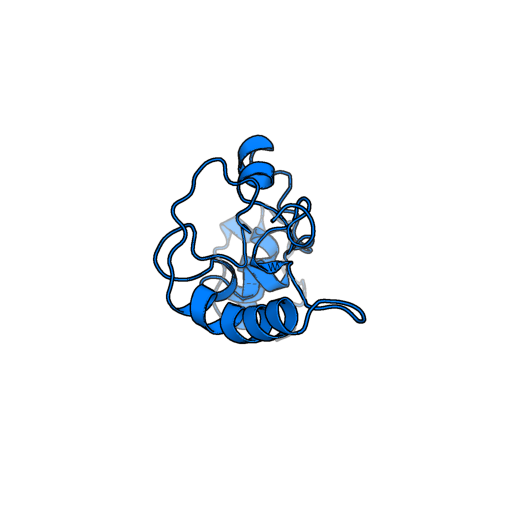.75 81 VAL A C 1
ATOM 670 O O . VAL A 1 81 ? -7.717 3.487 -9.871 1.00 89.75 81 VAL A O 1
ATOM 673 N N . LEU A 1 82 ? -8.836 2.211 -8.395 1.00 87.94 82 LEU A N 1
ATOM 674 C CA . LEU A 1 82 ? -9.903 1.830 -9.322 1.00 87.94 82 LEU A CA 1
ATOM 675 C C . LEU A 1 82 ? -10.814 3.014 -9.676 1.00 87.94 82 LEU A C 1
ATOM 677 O O . LEU A 1 82 ? -11.118 3.210 -10.846 1.00 87.94 82 LEU A O 1
ATOM 681 N N . ASP A 1 83 ? -11.172 3.850 -8.699 1.00 91.19 83 ASP A N 1
ATOM 682 C CA . ASP A 1 83 ? -12.033 5.026 -8.903 1.00 91.19 83 ASP A CA 1
ATOM 683 C C . ASP A 1 83 ? -11.347 6.117 -9.746 1.00 91.19 83 ASP A C 1
ATOM 685 O O . ASP A 1 83 ? -12.013 6.989 -10.298 1.00 91.19 83 ASP A O 1
ATOM 689 N N . SER A 1 84 ? -10.011 6.105 -9.824 1.00 86.06 84 SER A N 1
ATOM 690 C CA . SER A 1 84 ? -9.226 7.068 -10.611 1.00 86.06 84 SER A CA 1
ATOM 691 C C . SER A 1 84 ? -8.710 6.511 -11.934 1.00 86.06 84 SER A C 1
ATOM 693 O O . SER A 1 84 ? -7.826 7.127 -12.527 1.00 86.06 84 SER A O 1
ATOM 695 N N . ASP A 1 85 ? -9.197 5.341 -12.350 1.00 82.38 85 ASP A N 1
ATOM 696 C CA . ASP A 1 85 ? -8.703 4.613 -13.522 1.00 82.38 85 ASP A CA 1
ATOM 697 C C . ASP A 1 85 ? -7.164 4.526 -13.543 1.00 82.38 85 ASP A C 1
ATOM 699 O O . ASP A 1 85 ? -6.469 4.944 -14.466 1.00 82.38 85 ASP A O 1
ATOM 703 N N . PHE A 1 86 ? -6.604 4.064 -12.422 1.00 81.75 86 PHE A N 1
ATOM 704 C CA . PHE A 1 86 ? -5.171 3.900 -12.170 1.00 81.75 86 PHE A CA 1
ATOM 705 C C . PHE A 1 86 ? -4.323 5.181 -12.142 1.00 81.75 86 PHE A C 1
ATOM 707 O O . PHE A 1 86 ? -3.139 5.099 -11.812 1.00 81.75 86 PHE A O 1
ATOM 714 N N . ALA A 1 87 ? -4.889 6.376 -12.334 1.00 80.50 87 ALA A N 1
ATOM 715 C CA . ALA A 1 87 ? -4.138 7.639 -12.313 1.00 80.50 87 ALA A CA 1
ATOM 716 C C . ALA A 1 87 ? -3.422 7.918 -10.972 1.00 80.50 87 ALA A C 1
ATOM 718 O O . ALA A 1 87 ? -2.446 8.675 -10.903 1.00 80.50 87 ALA A O 1
ATOM 719 N N . ARG A 1 88 ? -3.887 7.305 -9.874 1.00 82.44 88 ARG A N 1
ATOM 720 C CA . ARG A 1 88 ? -3.233 7.370 -8.553 1.00 82.44 88 ARG A CA 1
ATOM 721 C C . ARG A 1 88 ? -1.962 6.516 -8.451 1.00 82.44 88 ARG A C 1
ATOM 723 O O . ARG A 1 88 ? -1.161 6.754 -7.543 1.00 82.44 88 ARG A O 1
ATOM 730 N N . LEU A 1 89 ? -1.734 5.572 -9.366 1.00 83.62 89 LEU A N 1
ATOM 731 C CA . LEU A 1 89 ? -0.493 4.803 -9.471 1.00 83.62 89 LEU A CA 1
ATOM 732 C C . LEU A 1 89 ? 0.528 5.545 -10.330 1.00 83.62 89 LEU A C 1
ATOM 734 O O . LEU A 1 89 ? 0.710 5.274 -11.512 1.00 83.62 89 LEU A O 1
ATOM 738 N N . LYS A 1 90 ? 1.234 6.483 -9.703 1.00 83.81 90 LYS A N 1
ATOM 739 C CA . LYS A 1 90 ? 2.370 7.155 -10.335 1.00 83.81 90 LYS A CA 1
ATOM 740 C C . LYS A 1 90 ? 3.666 6.405 -10.043 1.00 83.81 90 LYS A C 1
ATOM 742 O O . LYS A 1 90 ? 3.885 5.964 -8.911 1.00 83.81 90 LYS A O 1
ATOM 747 N N . PHE A 1 91 ? 4.546 6.315 -11.033 1.00 83.50 91 PHE A N 1
ATOM 748 C CA . PHE A 1 91 ? 5.844 5.647 -10.927 1.00 83.50 91 PHE A CA 1
ATOM 749 C C . PHE A 1 91 ? 6.981 6.633 -11.211 1.00 83.50 91 PHE A C 1
ATOM 751 O O . PHE A 1 91 ? 6.797 7.618 -11.917 1.00 83.50 91 PHE A O 1
ATOM 758 N N . ARG A 1 92 ? 8.162 6.395 -10.626 1.00 77.06 92 ARG A N 1
ATOM 759 C CA . ARG A 1 92 ? 9.352 7.252 -10.796 1.00 77.06 92 ARG A CA 1
ATOM 760 C C . ARG A 1 92 ? 9.918 7.242 -12.219 1.00 77.06 92 ARG A C 1
ATOM 762 O O . ARG A 1 92 ? 10.702 8.120 -12.557 1.00 77.06 92 ARG A O 1
ATOM 769 N N . ARG A 1 93 ? 9.596 6.210 -12.994 1.00 68.38 93 ARG A N 1
ATOM 770 C CA . ARG A 1 93 ? 9.977 6.006 -14.393 1.00 68.38 93 ARG A CA 1
ATOM 771 C C . ARG A 1 93 ? 8.778 5.386 -15.091 1.00 68.38 93 ARG A C 1
ATOM 773 O O . ARG A 1 93 ? 8.065 4.609 -14.448 1.00 68.38 93 ARG A O 1
ATOM 780 N N . ASP A 1 94 ? 8.585 5.685 -16.368 1.00 63.69 94 ASP A N 1
ATOM 781 C CA . ASP A 1 94 ? 7.561 5.006 -17.155 1.00 63.69 94 ASP A CA 1
ATOM 782 C C . ASP A 1 94 ? 7.804 3.495 -17.110 1.00 63.69 94 ASP A C 1
ATOM 784 O O . ASP A 1 94 ? 8.951 3.033 -17.177 1.00 63.69 94 ASP A O 1
ATOM 788 N N . LEU A 1 95 ? 6.728 2.713 -16.958 1.00 57.88 95 LEU A N 1
ATOM 789 C CA . LEU A 1 95 ? 6.797 1.248 -16.871 1.00 57.88 95 LEU A CA 1
ATOM 790 C C . LEU A 1 95 ? 7.603 0.649 -18.030 1.00 57.88 95 LEU A C 1
ATOM 792 O O . LEU A 1 95 ? 8.306 -0.342 -17.848 1.00 57.88 95 LEU A O 1
ATOM 796 N N . ILE A 1 96 ? 7.554 1.299 -19.190 1.00 56.19 96 ILE A N 1
ATOM 797 C CA . ILE A 1 96 ? 8.245 0.891 -20.408 1.00 56.19 96 ILE A CA 1
ATOM 798 C C . ILE A 1 96 ? 9.754 1.109 -20.272 1.00 56.19 96 ILE A C 1
ATOM 800 O O . ILE A 1 96 ? 10.524 0.178 -20.487 1.00 56.19 96 ILE A O 1
ATOM 804 N N . GLY A 1 97 ? 10.184 2.267 -19.762 1.00 52.66 97 GLY A N 1
ATOM 805 C CA . GLY A 1 97 ? 11.587 2.511 -19.422 1.00 52.66 97 GLY A CA 1
ATOM 806 C C . GLY A 1 97 ? 12.110 1.538 -18.361 1.00 52.66 97 GLY A C 1
ATOM 807 O O . GLY A 1 97 ? 13.253 1.098 -18.436 1.00 52.66 97 GLY A O 1
ATOM 808 N N . SER A 1 98 ? 11.276 1.128 -17.397 1.00 52.12 98 SER A N 1
ATOM 809 C CA . SER A 1 98 ? 11.663 0.106 -16.417 1.00 52.12 98 SER A CA 1
ATOM 810 C C . SER A 1 98 ? 11.778 -1.292 -17.026 1.00 52.12 98 SER A C 1
ATOM 812 O O . SER A 1 98 ? 12.678 -2.024 -16.632 1.00 52.12 98 SER A O 1
ATOM 814 N N . ILE A 1 99 ? 10.912 -1.678 -17.968 1.00 57.59 99 ILE A N 1
ATOM 815 C CA . ILE A 1 99 ? 11.039 -2.949 -18.699 1.00 57.59 99 ILE A CA 1
ATOM 816 C C . ILE A 1 99 ? 12.315 -2.934 -19.539 1.00 57.59 99 ILE A C 1
ATOM 818 O O . ILE A 1 99 ? 13.070 -3.898 -19.485 1.00 57.59 99 ILE A O 1
ATOM 822 N N . VAL A 1 100 ? 12.599 -1.830 -20.235 1.00 54.75 100 VAL A N 1
ATOM 823 C CA . VAL A 1 100 ? 13.817 -1.647 -21.038 1.00 54.75 100 VAL A CA 1
ATOM 824 C C . VAL A 1 100 ? 15.068 -1.714 -20.161 1.00 54.75 100 VAL A C 1
ATOM 826 O O . VAL A 1 100 ? 15.985 -2.470 -20.462 1.00 54.75 100 VAL A O 1
ATOM 829 N N . VAL A 1 101 ? 15.095 -1.006 -19.028 1.00 54.22 101 VAL A N 1
ATOM 830 C CA . VAL A 1 101 ? 16.228 -1.025 -18.087 1.00 54.22 101 VAL A CA 1
ATOM 831 C C . VAL A 1 101 ? 16.393 -2.396 -17.426 1.00 54.22 101 VAL A C 1
ATOM 833 O O . VAL A 1 101 ? 17.516 -2.855 -17.241 1.00 54.22 101 VAL A O 1
ATOM 836 N N . THR A 1 102 ? 15.305 -3.080 -17.072 1.00 55.25 102 THR A N 1
ATOM 837 C CA . THR A 1 102 ? 15.371 -4.425 -16.481 1.00 55.25 102 THR A CA 1
ATOM 838 C C . THR A 1 102 ? 15.756 -5.486 -17.518 1.00 55.25 102 THR A C 1
ATOM 840 O O . THR A 1 102 ? 16.496 -6.407 -17.181 1.00 55.25 102 THR A O 1
ATOM 843 N N . ALA A 1 103 ? 15.314 -5.354 -18.772 1.00 51.88 103 ALA A N 1
ATOM 844 C CA . ALA A 1 103 ? 15.748 -6.190 -19.891 1.00 51.88 103 ALA A CA 1
ATOM 845 C C . ALA A 1 103 ? 17.241 -5.981 -20.183 1.00 51.88 103 ALA A C 1
ATOM 847 O O . ALA A 1 103 ? 17.978 -6.960 -20.279 1.00 51.88 103 ALA A O 1
ATOM 848 N N . ALA A 1 104 ? 17.704 -4.726 -20.194 1.00 54.97 104 ALA A N 1
ATOM 849 C CA . ALA A 1 104 ? 19.114 -4.377 -20.341 1.00 54.97 104 ALA A CA 1
ATOM 850 C C . ALA A 1 104 ? 19.973 -4.953 -19.200 1.00 54.97 104 ALA A C 1
ATOM 852 O O . ALA A 1 104 ? 20.977 -5.607 -19.458 1.00 54.97 104 ALA A O 1
ATOM 853 N N . ARG A 1 105 ? 19.532 -4.831 -17.938 1.00 53.81 105 ARG A N 1
ATOM 854 C CA . ARG A 1 105 ? 20.215 -5.423 -16.766 1.00 53.81 105 ARG A CA 1
ATOM 855 C C . ARG A 1 105 ? 20.261 -6.951 -16.771 1.00 53.81 105 ARG A C 1
ATOM 857 O O . ARG A 1 105 ? 21.096 -7.531 -16.088 1.00 53.81 105 ARG A O 1
ATOM 864 N N . ARG A 1 106 ? 19.345 -7.605 -17.488 1.00 59.91 106 ARG A N 1
ATOM 865 C CA . ARG A 1 106 ? 19.296 -9.067 -17.647 1.00 59.91 106 ARG A CA 1
ATOM 866 C C . ARG A 1 106 ? 19.971 -9.548 -18.937 1.00 59.91 106 ARG A C 1
ATOM 868 O O . ARG A 1 106 ? 19.875 -10.731 -19.243 1.00 59.91 106 ARG A O 1
ATOM 875 N N . GLY A 1 107 ? 20.623 -8.660 -19.694 1.00 51.56 107 GLY A N 1
ATOM 876 C CA . GLY A 1 107 ? 21.282 -9.002 -20.958 1.00 51.56 107 GLY A CA 1
ATOM 877 C C . GLY A 1 107 ? 20.320 -9.444 -22.068 1.00 51.56 107 GLY A C 1
ATOM 878 O O . GLY A 1 107 ? 20.735 -10.091 -23.027 1.00 51.56 107 GLY A O 1
ATOM 879 N N . ALA A 1 108 ? 19.026 -9.132 -21.953 1.00 55.19 108 ALA A N 1
ATOM 880 C CA . ALA A 1 108 ? 18.035 -9.502 -22.954 1.00 55.19 108 ALA A CA 1
ATOM 881 C C . ALA A 1 108 ? 18.101 -8.538 -24.152 1.00 55.19 108 ALA A C 1
ATOM 883 O O . ALA A 1 108 ? 18.016 -7.320 -23.987 1.00 55.19 108 ALA A O 1
ATOM 884 N N . LYS A 1 109 ? 18.222 -9.081 -25.371 1.00 53.81 109 LYS A N 1
ATOM 885 C CA . LYS A 1 109 ? 18.151 -8.293 -26.612 1.00 53.81 109 LYS A CA 1
ATOM 886 C C . LYS A 1 109 ? 16.763 -7.668 -26.752 1.00 53.81 109 LYS A C 1
ATOM 888 O O . LYS A 1 109 ? 15.763 -8.379 -26.828 1.00 53.81 109 LYS A O 1
ATOM 893 N N . LEU A 1 110 ? 16.715 -6.340 -26.811 1.00 54.41 110 LEU A N 1
ATOM 894 C CA . LEU A 1 110 ? 15.488 -5.596 -27.075 1.00 54.41 110 LEU A CA 1
ATOM 895 C C . LEU A 1 110 ? 15.085 -5.709 -28.561 1.00 54.41 110 LEU A C 1
ATOM 897 O O . LEU A 1 110 ? 15.953 -5.602 -29.432 1.00 54.41 110 LEU A O 1
ATOM 901 N N . PRO A 1 111 ? 13.790 -5.908 -28.870 1.00 54.25 111 PRO A N 1
ATOM 902 C CA . PRO A 1 111 ? 13.279 -5.872 -30.237 1.00 54.25 111 PRO A CA 1
ATOM 903 C C . PRO A 1 111 ? 13.519 -4.507 -30.894 1.00 54.25 111 PRO A C 1
ATOM 905 O O . PRO A 1 111 ? 13.205 -3.470 -30.313 1.00 54.25 111 PRO A O 1
ATOM 908 N N . SER A 1 112 ? 14.018 -4.502 -32.130 1.00 54.75 112 SER A N 1
ATOM 909 C CA . SER A 1 112 ? 14.402 -3.282 -32.858 1.00 54.75 112 SER A CA 1
ATOM 910 C C . SER A 1 112 ? 13.255 -2.288 -33.086 1.00 54.75 112 SER A C 1
ATOM 912 O O . SER A 1 112 ? 13.511 -1.091 -33.176 1.00 54.75 112 SER A O 1
ATOM 914 N N . HIS A 1 113 ? 12.000 -2.749 -33.124 1.00 62.44 113 HIS A N 1
ATOM 915 C CA . HIS A 1 113 ? 10.825 -1.884 -33.288 1.00 62.44 113 HIS A CA 1
ATOM 916 C C . HIS A 1 113 ? 10.549 -0.993 -32.062 1.00 62.44 113 HIS A C 1
ATOM 918 O O . HIS A 1 113 ? 10.025 0.104 -32.221 1.00 62.44 113 HIS A O 1
ATOM 924 N N . LEU A 1 114 ? 10.972 -1.408 -30.859 1.00 50.31 114 LEU A N 1
ATOM 925 C CA . LEU A 1 114 ? 10.846 -0.608 -29.633 1.00 50.31 114 LEU A CA 1
ATOM 926 C C . LEU A 1 114 ? 11.948 0.453 -29.496 1.00 50.31 114 LEU A C 1
ATOM 928 O O . LEU A 1 114 ? 11.882 1.283 -28.600 1.00 50.31 114 LEU A O 1
ATOM 932 N N . LEU A 1 115 ? 12.968 0.454 -30.358 1.00 53.38 115 LEU A N 1
ATOM 933 C CA . LEU A 1 115 ? 14.012 1.486 -30.332 1.00 53.38 115 LEU A CA 1
ATOM 934 C C . LEU A 1 115 ? 13.531 2.800 -30.974 1.00 53.38 115 LEU A C 1
ATOM 936 O O . LEU A 1 115 ? 13.960 3.876 -30.562 1.00 53.38 115 LEU A O 1
ATOM 940 N N . GLY A 1 116 ? 12.615 2.718 -31.948 1.00 47.34 116 GLY A N 1
ATOM 941 C CA . GLY A 1 116 ? 12.116 3.873 -32.702 1.00 47.34 116 GLY A CA 1
ATOM 942 C C . GLY A 1 116 ? 11.101 4.737 -31.948 1.00 47.34 116 GLY A C 1
ATOM 943 O O . GLY A 1 116 ? 11.111 5.954 -32.102 1.00 47.34 116 GLY A O 1
ATOM 944 N N . GLU A 1 117 ? 10.269 4.137 -31.094 1.00 50.91 117 GLU A N 1
ATOM 945 C CA . GLU A 1 117 ? 9.215 4.858 -30.359 1.00 50.91 117 GLU A CA 1
ATOM 946 C C . GLU A 1 117 ? 9.742 5.677 -29.167 1.00 50.91 117 GLU A C 1
ATOM 948 O O . GLU A 1 117 ? 9.072 6.600 -28.711 1.00 50.91 117 GLU A O 1
ATOM 953 N N . TYR A 1 118 ? 10.956 5.384 -28.685 1.00 50.34 118 TYR A N 1
ATOM 954 C CA . TYR A 1 118 ? 11.525 5.989 -27.469 1.00 50.34 118 TYR A CA 1
ATOM 955 C C . TYR A 1 118 ? 12.787 6.823 -27.719 1.00 50.34 118 TYR A C 1
ATOM 957 O O . TYR A 1 118 ? 13.476 7.197 -26.773 1.00 50.34 118 TYR A O 1
ATOM 965 N N . GLY A 1 119 ? 13.098 7.132 -28.983 1.00 42.38 119 GLY A N 1
ATOM 966 C CA . GLY A 1 119 ? 14.161 8.077 -29.341 1.00 42.38 119 GLY A CA 1
ATOM 967 C C . GLY A 1 119 ? 15.584 7.637 -28.982 1.00 42.38 119 GLY A C 1
ATOM 968 O O . GLY A 1 119 ? 16.470 8.488 -28.946 1.00 42.38 119 GLY A O 1
ATOM 969 N N . VAL A 1 120 ? 15.819 6.341 -28.740 1.00 52.50 120 VAL A N 1
ATOM 970 C CA . VAL A 1 120 ? 17.157 5.802 -28.455 1.00 52.50 120 VAL A CA 1
ATOM 971 C C . VAL A 1 120 ? 17.908 5.658 -29.775 1.00 52.50 120 VAL A C 1
ATOM 973 O O . VAL A 1 120 ? 17.552 4.836 -30.625 1.00 52.50 120 VAL A O 1
ATOM 976 N N . ARG A 1 121 ? 18.936 6.485 -29.983 1.00 42.72 121 ARG A N 1
ATOM 977 C CA . ARG A 1 121 ? 19.727 6.481 -31.219 1.00 42.72 121 ARG A CA 1
ATOM 978 C C . ARG A 1 121 ? 20.884 5.501 -31.083 1.00 42.72 121 ARG A C 1
ATOM 980 O O . ARG A 1 121 ? 21.423 5.262 -30.005 1.00 42.72 121 ARG A O 1
ATOM 987 N N . ARG A 1 122 ? 21.281 4.917 -32.215 1.00 34.56 122 ARG A N 1
ATOM 988 C CA . ARG A 1 122 ? 22.422 3.999 -32.306 1.00 34.56 122 ARG A CA 1
ATOM 989 C C . ARG A 1 122 ? 23.690 4.739 -31.850 1.00 34.56 122 ARG A C 1
ATOM 991 O O . ARG A 1 122 ? 24.226 5.537 -32.609 1.00 34.56 122 ARG A O 1
ATOM 998 N N . GLY A 1 123 ? 24.119 4.495 -30.612 1.00 41.56 123 GLY A N 1
ATOM 999 C CA . GLY A 1 123 ? 25.232 5.202 -29.968 1.00 41.56 123 GLY A CA 1
ATOM 1000 C C . GLY A 1 123 ? 24.975 5.608 -28.514 1.00 41.56 123 GLY A C 1
ATOM 1001 O O . GLY A 1 123 ? 25.928 5.948 -27.818 1.00 41.56 123 GLY A O 1
ATOM 1002 N N . ASP A 1 124 ? 23.733 5.529 -28.029 1.00 39.44 124 ASP A N 1
ATOM 1003 C CA . ASP A 1 124 ? 23.439 5.805 -26.623 1.00 39.44 124 ASP A CA 1
ATOM 1004 C C . ASP A 1 124 ? 24.044 4.705 -25.736 1.00 39.44 124 ASP A C 1
ATOM 1006 O O . ASP A 1 124 ? 23.651 3.536 -25.784 1.00 39.44 124 ASP A O 1
ATOM 1010 N N . VAL A 1 125 ? 25.054 5.083 -24.952 1.00 41.75 125 VAL A N 1
ATOM 1011 C CA . VAL A 1 125 ? 25.792 4.193 -24.053 1.00 41.75 125 VAL A CA 1
ATOM 1012 C C . VAL A 1 125 ? 24.876 3.779 -22.905 1.00 41.75 125 VAL A C 1
ATOM 1014 O O . VAL A 1 125 ? 24.764 4.458 -21.885 1.00 41.75 125 VAL A O 1
ATOM 1017 N N . ILE A 1 126 ? 24.221 2.633 -23.054 1.00 44.16 126 ILE A N 1
ATOM 1018 C CA . ILE A 1 126 ? 23.757 1.869 -21.900 1.00 44.16 126 ILE A CA 1
ATOM 1019 C C . ILE A 1 126 ? 25.004 1.164 -21.376 1.00 44.16 126 ILE A C 1
ATOM 1021 O O . ILE A 1 126 ? 25.552 0.308 -22.065 1.00 44.16 126 ILE A O 1
ATOM 1025 N N . LEU A 1 127 ? 25.487 1.611 -20.212 1.00 35.22 127 LEU A N 1
ATOM 1026 C CA . LEU A 1 127 ? 26.690 1.088 -19.563 1.00 35.22 127 LEU A CA 1
ATOM 1027 C C . LEU A 1 127 ? 26.679 -0.449 -19.580 1.00 35.22 127 LEU A C 1
ATOM 1029 O O . LEU A 1 127 ? 25.725 -1.061 -19.094 1.00 35.22 127 LEU A O 1
ATOM 1033 N N . THR A 1 128 ? 27.727 -0.986 -20.208 1.00 47.19 128 THR A N 1
ATOM 1034 C CA . THR A 1 128 ? 28.033 -2.406 -20.436 1.00 47.19 128 THR A CA 1
ATOM 1035 C C . THR A 1 128 ? 28.065 -3.229 -19.158 1.00 47.19 128 THR A C 1
ATOM 1037 O O . THR A 1 128 ? 28.523 -2.690 -18.124 1.00 47.19 128 THR A O 1
#

Sequence (128 aa):
MKKYVKNKTLAQMDSKNGDSQFWRFLMKIKPLYRKFCVLKIGNGKKTSFWLDSWIGARPLAHKYPDLFYIALNKNVTVAEVLDSDFARLKFRRDLIGSIVVTAARRGAKLPSHLLGEYGVRRGDVILT

pLDDT: mean 76.01, std 16.58, range [34.56, 92.81]

Radius of gyration: 19.6 Å; chains: 1; bounding box: 44×24×59 Å

Foldseek 3Di:
DCVQQPQAALVPGDDDPPDDPVVNVVRVCSVVCQQADADDDDLQSRAFQARHNHDPRHGNCVVCVVLCVQFPDRRDTPNVCVVVVNPNGDGNDPVLVVVVLVCVVVVHDDDPVVCVVPVNDDPPDPDD